Protein AF-A0AAD4GEL4-F1 (afdb_monomer_lite)

Organism: NCBI:txid1328754

Radius of gyration: 19.15 Å; chains: 1; bounding box: 80×27×45 Å

Foldseek 3Di:
DDDDDDDDDDDDDDPPPPQDDCVQQVLQDQDDPVRVVVVCPDPVNVVDPDDPQLNQADSNNHHDDPVVVVVLVVQLLVLQVVCLVVVQHDPAPVPRDPVSVVSSCVRRCVVRVSQSSYPPSVSVVVVCNVPVNVSCVVPADPVSD

Structure (mmCIF, N/CA/C/O backbone):
data_AF-A0AAD4GEL4-F1
#
_entry.id   AF-A0AAD4GEL4-F1
#
loop_
_atom_site.group_PDB
_atom_site.id
_atom_site.type_symbol
_atom_site.label_atom_id
_atom_site.label_alt_id
_atom_site.label_comp_id
_atom_site.label_asym_id
_atom_site.label_entity_id
_atom_site.label_seq_id
_atom_site.pdbx_PDB_ins_code
_atom_site.Cartn_x
_atom_site.Cartn_y
_atom_site.Cartn_z
_atom_site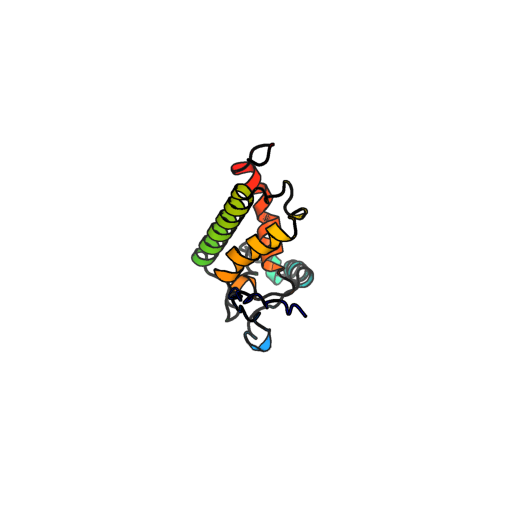.occupancy
_atom_site.B_iso_or_equiv
_atom_site.auth_seq_id
_atom_site.auth_comp_id
_atom_site.auth_asym_id
_atom_site.auth_atom_id
_atom_site.pdbx_PDB_model_num
ATOM 1 N N . MET A 1 1 ? -57.267 -13.713 1.910 1.00 40.09 1 MET A N 1
ATOM 2 C CA . MET A 1 1 ? -56.013 -13.945 1.163 1.00 40.09 1 MET A CA 1
ATOM 3 C C . MET A 1 1 ? -55.230 -12.647 1.192 1.00 40.09 1 MET A C 1
ATOM 5 O O . MET A 1 1 ? -55.609 -11.713 0.503 1.00 40.09 1 MET A O 1
ATOM 9 N N . THR A 1 2 ? -54.233 -12.557 2.067 1.00 35.31 2 THR A N 1
ATOM 10 C CA . THR A 1 2 ? -53.357 -11.386 2.214 1.00 35.31 2 THR A CA 1
ATOM 11 C C . THR A 1 2 ? -52.152 -11.608 1.306 1.00 35.31 2 THR A C 1
ATOM 13 O O . THR A 1 2 ? -51.472 -12.621 1.461 1.00 35.31 2 THR A O 1
ATOM 16 N N . VAL A 1 3 ? -51.925 -10.724 0.334 1.00 46.84 3 VAL A N 1
ATOM 17 C CA . VAL A 1 3 ? -50.739 -10.757 -0.533 1.00 46.84 3 VAL A CA 1
ATOM 18 C C . VAL A 1 3 ? -49.792 -9.656 -0.075 1.00 46.84 3 VAL A C 1
ATOM 20 O O . VAL A 1 3 ? -50.212 -8.542 0.216 1.00 46.84 3 VAL A O 1
ATOM 23 N N . ILE A 1 4 ? -48.539 -10.060 0.067 1.00 44.38 4 ILE A N 1
ATOM 24 C CA . ILE A 1 4 ? -47.422 -9.386 0.718 1.00 44.38 4 ILE A CA 1
ATOM 25 C C . ILE A 1 4 ? -46.789 -8.399 -0.278 1.00 44.38 4 ILE A C 1
ATOM 27 O O . ILE A 1 4 ? -46.646 -8.732 -1.455 1.00 44.38 4 ILE A O 1
ATOM 31 N N . ASP A 1 5 ? -46.405 -7.214 0.198 1.00 45.47 5 ASP A N 1
ATOM 32 C CA . ASP A 1 5 ? -45.628 -6.212 -0.545 1.00 45.47 5 ASP A CA 1
ATOM 33 C C . ASP A 1 5 ? -44.265 -6.753 -1.020 1.00 45.47 5 ASP A C 1
ATOM 35 O O . ASP A 1 5 ? -43.610 -7.491 -0.277 1.00 45.47 5 ASP A O 1
ATOM 39 N N . PRO A 1 6 ? -43.731 -6.293 -2.166 1.00 50.69 6 PRO A N 1
ATOM 40 C CA . PRO A 1 6 ? -42.303 -6.332 -2.415 1.00 50.69 6 PRO A CA 1
ATOM 41 C C . PRO A 1 6 ? -41.667 -4.956 -2.180 1.00 50.69 6 PRO A C 1
ATOM 43 O O . PRO A 1 6 ? -41.903 -3.984 -2.898 1.00 50.69 6 PRO A O 1
ATOM 46 N N . VAL A 1 7 ? -40.800 -4.929 -1.168 1.00 41.31 7 VAL A N 1
ATOM 47 C CA . VAL A 1 7 ? -39.764 -3.923 -0.915 1.00 41.31 7 VAL A CA 1
ATOM 48 C C . VAL A 1 7 ? -39.004 -3.588 -2.206 1.00 41.31 7 VAL A C 1
ATOM 50 O O . VAL A 1 7 ? -38.394 -4.454 -2.835 1.00 41.31 7 VAL A O 1
ATOM 53 N N . LEU A 1 8 ? -39.003 -2.305 -2.575 1.00 41.09 8 LEU A N 1
ATOM 54 C CA . LEU A 1 8 ? -38.100 -1.746 -3.578 1.00 41.09 8 LEU A CA 1
ATOM 55 C C . LEU A 1 8 ? -36.675 -1.750 -3.014 1.00 41.09 8 LEU A C 1
ATOM 57 O O . LEU A 1 8 ? -36.288 -0.912 -2.200 1.00 41.09 8 LEU A O 1
ATOM 61 N N . SER A 1 9 ? -35.913 -2.748 -3.453 1.00 40.38 9 SER A N 1
ATOM 62 C CA . SER A 1 9 ? -34.487 -2.915 -3.205 1.00 40.38 9 SER A CA 1
ATOM 63 C C . SER A 1 9 ? -33.705 -1.734 -3.788 1.00 40.38 9 SER A C 1
ATOM 65 O O . SER A 1 9 ? -33.510 -1.629 -5.000 1.00 40.38 9 SER A O 1
ATOM 67 N N . SER A 1 10 ? -33.244 -0.841 -2.912 1.00 38.69 10 SER A N 1
ATOM 68 C CA . SER A 1 10 ? -32.283 0.211 -3.244 1.00 38.69 10 SER A CA 1
ATOM 69 C C . SER A 1 10 ? -30.973 -0.430 -3.706 1.00 38.69 10 SER A C 1
ATOM 71 O O . SER A 1 10 ? -30.232 -1.020 -2.918 1.00 38.69 10 SER A O 1
ATOM 73 N N . SER A 1 11 ? -30.707 -0.353 -5.009 1.00 42.91 11 SER A N 1
ATOM 74 C CA . SER A 1 11 ? -29.443 -0.789 -5.596 1.00 42.91 11 SER A CA 1
ATOM 75 C C . SER A 1 11 ? -28.392 0.281 -5.315 1.00 42.91 11 SER A C 1
ATOM 77 O O . SER A 1 11 ? -28.417 1.365 -5.894 1.00 42.91 11 SER A O 1
ATOM 79 N N . ARG A 1 12 ? -27.476 -0.011 -4.389 1.00 43.12 12 ARG A N 1
ATOM 80 C CA . ARG A 1 12 ? -26.280 0.801 -4.147 1.00 43.12 12 ARG A CA 1
ATOM 81 C C . ARG A 1 12 ? -25.406 0.749 -5.416 1.00 43.12 12 ARG A C 1
ATOM 83 O O . ARG A 1 12 ? -25.178 -0.358 -5.906 1.00 43.12 12 ARG A O 1
ATOM 90 N N . PRO A 1 13 ? -24.899 1.872 -5.959 1.00 38.66 13 PRO A N 1
ATOM 91 C CA . PRO A 1 13 ? -23.990 1.816 -7.094 1.00 38.66 13 PRO A CA 1
ATOM 92 C C . PRO A 1 13 ? -22.686 1.172 -6.624 1.00 38.66 13 PRO A C 1
ATOM 94 O O . PRO A 1 13 ? -21.958 1.739 -5.810 1.00 38.66 13 PRO A O 1
ATOM 97 N N . THR A 1 14 ? -22.397 -0.034 -7.097 1.00 41.38 14 THR A N 1
ATOM 98 C CA . THR A 1 14 ? -21.047 -0.592 -7.038 1.00 41.38 14 THR A CA 1
ATOM 99 C C . THR A 1 14 ? -20.167 0.225 -7.982 1.00 41.38 14 THR A C 1
ATOM 101 O O . THR A 1 14 ? -20.510 0.307 -9.166 1.00 41.38 14 THR A O 1
ATOM 104 N N . PRO A 1 15 ? -19.049 0.823 -7.530 1.00 43.50 15 PRO A N 1
ATOM 105 C CA . PRO A 1 15 ? -18.069 1.359 -8.457 1.00 43.50 15 PRO A CA 1
ATOM 106 C C . PRO A 1 15 ? -17.502 0.168 -9.228 1.00 43.50 15 PRO A C 1
ATOM 108 O O . PRO A 1 15 ? -16.814 -0.686 -8.671 1.00 43.50 15 PRO A O 1
ATOM 111 N N . ASN A 1 16 ? -17.878 0.062 -10.498 1.00 46.16 16 ASN A N 1
ATOM 112 C CA . ASN A 1 16 ? -17.380 -0.965 -11.395 1.00 46.16 16 ASN A CA 1
ATOM 113 C C . ASN A 1 16 ? -15.947 -0.587 -11.797 1.00 46.16 16 ASN A C 1
ATOM 115 O O . ASN A 1 16 ? -15.714 -0.054 -12.877 1.00 46.16 16 ASN A O 1
ATOM 119 N N . LEU A 1 17 ? -14.992 -0.797 -10.889 1.00 52.47 17 LEU A N 1
ATOM 120 C CA . LEU A 1 17 ? -13.576 -0.892 -11.232 1.00 52.47 17 LEU A CA 1
ATOM 121 C C . LEU A 1 17 ? -13.400 -2.256 -11.898 1.00 52.47 17 LEU A C 1
ATOM 123 O O . LEU A 1 17 ? -13.110 -3.253 -11.238 1.00 52.47 17 LEU A O 1
ATOM 127 N N . SER A 1 18 ? -13.665 -2.325 -13.201 1.00 59.69 18 SER A N 1
ATOM 128 C CA . SER A 1 18 ? -13.297 -3.484 -14.008 1.00 59.69 18 SER A CA 1
ATOM 129 C C . SER A 1 18 ? -11.801 -3.713 -13.816 1.00 59.69 18 SER A C 1
ATOM 131 O O . SER A 1 18 ? -11.000 -2.892 -14.257 1.00 59.69 18 SER A O 1
ATOM 133 N N . ARG A 1 19 ? -11.438 -4.777 -13.088 1.00 65.56 19 ARG A N 1
ATOM 134 C CA . ARG A 1 19 ? -10.042 -5.110 -12.790 1.00 65.56 19 ARG A CA 1
ATOM 135 C C . ARG A 1 19 ? -9.263 -5.146 -14.104 1.00 65.56 19 ARG A C 1
ATOM 137 O O . ARG A 1 19 ? -9.631 -5.906 -15.002 1.00 65.56 19 ARG A O 1
ATOM 144 N N . SER A 1 20 ? -8.219 -4.324 -14.204 1.00 71.12 20 SER A N 1
ATOM 145 C CA . SER A 1 20 ? -7.333 -4.311 -15.364 1.00 71.12 20 SER A CA 1
ATOM 146 C C . SER A 1 20 ? -6.781 -5.711 -15.614 1.00 71.12 20 SER A C 1
ATOM 148 O O . SER A 1 20 ? -6.539 -6.476 -14.679 1.00 71.12 20 SER A O 1
ATOM 150 N N . THR A 1 21 ? -6.612 -6.063 -16.884 1.00 75.94 21 THR A N 1
ATOM 151 C CA . THR A 1 21 ? -6.072 -7.369 -17.276 1.00 75.94 21 THR A CA 1
ATOM 152 C C . THR A 1 21 ? -4.746 -7.192 -18.005 1.00 75.94 21 THR A C 1
ATOM 154 O O . THR A 1 21 ? -4.543 -6.144 -18.624 1.00 75.94 21 THR A O 1
ATOM 157 N N . PRO A 1 22 ? -3.868 -8.213 -18.017 1.00 79.75 22 PRO A N 1
ATOM 158 C CA . PRO A 1 22 ? -2.595 -8.140 -18.733 1.00 79.75 22 PRO A CA 1
ATOM 159 C C . PRO A 1 22 ? -2.713 -7.765 -20.209 1.00 79.75 22 PRO A C 1
ATOM 161 O O . PRO A 1 22 ? -1.832 -7.119 -20.757 1.00 79.75 22 PRO A O 1
ATOM 164 N N . ASN A 1 23 ? -3.833 -8.105 -20.849 1.00 81.81 23 ASN A N 1
ATOM 165 C CA . ASN A 1 23 ? -4.075 -7.752 -22.245 1.00 81.81 23 ASN A CA 1
ATOM 166 C C . ASN A 1 23 ? -4.325 -6.245 -22.462 1.00 81.81 23 ASN A C 1
ATOM 168 O O . ASN A 1 23 ? -4.172 -5.756 -23.575 1.00 81.81 23 ASN A O 1
ATOM 172 N N . MET A 1 24 ? -4.740 -5.512 -21.424 1.00 82.50 24 MET A N 1
ATOM 173 C CA . MET A 1 24 ? -4.968 -4.061 -21.495 1.00 82.50 24 MET A CA 1
ATOM 174 C C . MET A 1 24 ? -3.676 -3.268 -21.267 1.00 82.50 24 MET A C 1
ATOM 176 O O . MET A 1 24 ? -3.542 -2.179 -21.812 1.00 82.50 24 MET A O 1
ATOM 180 N N . HIS A 1 25 ? -2.735 -3.830 -20.500 1.00 81.50 25 HIS A N 1
ATOM 181 C CA . HIS A 1 25 ? -1.445 -3.218 -20.173 1.00 81.50 25 HIS A CA 1
ATOM 182 C C . HIS A 1 25 ? -0.324 -4.256 -20.350 1.00 81.50 25 HIS A C 1
ATOM 184 O O . HIS A 1 25 ? 0.101 -4.870 -19.364 1.00 81.50 25 HIS A O 1
ATOM 190 N N . PRO A 1 26 ? 0.113 -4.509 -21.599 1.00 84.44 26 PRO A N 1
ATOM 191 C CA . PRO A 1 26 ? 1.097 -5.549 -21.898 1.00 84.44 26 PRO A CA 1
ATOM 192 C C . PRO A 1 26 ? 2.511 -5.204 -21.410 1.00 84.44 26 PRO A C 1
ATOM 194 O O . PRO A 1 26 ? 3.295 -6.113 -21.162 1.00 84.44 26 PRO A O 1
ATOM 197 N N . GLU A 1 27 ? 2.813 -3.913 -21.248 1.00 85.69 27 GLU A N 1
ATOM 198 C CA . GLU A 1 27 ? 4.121 -3.417 -20.793 1.00 85.69 27 GLU A CA 1
ATOM 199 C C . GLU A 1 27 ? 4.284 -3.475 -19.266 1.00 85.69 27 GLU A C 1
ATOM 201 O O . GLU A 1 27 ? 5.393 -3.420 -18.746 1.00 85.69 27 GLU A O 1
ATOM 206 N N . VAL A 1 28 ? 3.177 -3.607 -18.530 1.00 85.19 28 VAL A N 1
ATOM 207 C CA . VAL A 1 28 ? 3.187 -3.730 -17.072 1.00 85.19 28 VAL A CA 1
ATOM 208 C C . VAL A 1 28 ? 3.696 -5.105 -16.661 1.00 85.19 28 VAL A C 1
ATOM 210 O O . VAL A 1 28 ? 3.220 -6.146 -17.123 1.00 85.19 28 VAL A O 1
ATOM 213 N N . CYS A 1 29 ? 4.563 -5.128 -15.661 1.00 83.62 29 CYS A N 1
ATOM 214 C CA . CYS A 1 29 ? 4.938 -6.334 -14.965 1.00 83.62 29 CYS A CA 1
ATOM 215 C C . CYS A 1 29 ? 3.844 -6.784 -13.982 1.00 83.62 29 CYS A C 1
ATOM 217 O O . CYS A 1 29 ? 3.748 -6.339 -12.833 1.00 83.62 29 CYS A O 1
ATOM 219 N N . TRP A 1 30 ? 3.047 -7.769 -14.400 1.00 82.44 30 TRP A N 1
ATOM 220 C CA . TRP A 1 30 ? 2.027 -8.433 -13.574 1.00 82.44 30 TRP A CA 1
ATOM 221 C C . TRP A 1 30 ? 2.635 -9.440 -12.591 1.00 82.44 30 TRP A C 1
ATOM 223 O O . TRP A 1 30 ? 2.267 -10.620 -12.571 1.00 82.44 30 TRP A O 1
ATOM 233 N N . TRP A 1 31 ? 3.605 -8.992 -11.792 1.00 80.25 31 TRP A N 1
ATOM 234 C CA . TRP A 1 31 ? 4.342 -9.857 -10.878 1.00 80.25 31 TRP A CA 1
ATOM 235 C C . TRP A 1 31 ? 3.409 -10.604 -9.918 1.00 80.25 31 TRP A C 1
ATOM 237 O O . TRP A 1 31 ? 2.328 -10.145 -9.548 1.00 80.25 31 TRP A O 1
ATOM 247 N N . LYS A 1 32 ? 3.850 -11.787 -9.505 1.00 83.56 32 LYS A N 1
ATOM 248 C CA . LYS A 1 32 ? 3.513 -12.383 -8.213 1.00 83.56 32 LYS A CA 1
ATOM 249 C C . LYS A 1 32 ? 4.604 -12.003 -7.216 1.00 83.56 32 LYS A C 1
ATOM 251 O O . LYS A 1 32 ? 5.748 -11.802 -7.620 1.00 83.56 32 LYS A O 1
ATOM 256 N N . ALA A 1 33 ? 4.284 -12.007 -5.923 1.00 81.44 33 ALA A N 1
ATOM 257 C CA . ALA A 1 33 ? 5.258 -11.704 -4.868 1.00 81.44 33 ALA A CA 1
ATOM 258 C C . ALA A 1 33 ? 6.564 -12.516 -5.012 1.00 81.44 33 ALA A C 1
ATOM 260 O O . ALA A 1 33 ? 7.647 -11.945 -5.021 1.00 81.44 33 ALA A O 1
ATOM 261 N N . GLU A 1 34 ? 6.465 -13.828 -5.250 1.00 85.31 34 GLU A N 1
ATOM 262 C CA . GLU A 1 34 ? 7.633 -14.701 -5.451 1.00 85.31 34 GLU A CA 1
ATOM 263 C C . GLU A 1 34 ? 8.460 -14.330 -6.695 1.00 85.31 34 GLU A C 1
ATOM 265 O O . GLU A 1 34 ? 9.688 -14.394 -6.676 1.00 85.31 34 GLU A O 1
ATOM 270 N N . GLN A 1 35 ? 7.802 -13.928 -7.787 1.00 84.81 35 GLN A N 1
ATOM 271 C CA . GLN A 1 35 ? 8.502 -13.522 -9.008 1.00 84.81 35 GLN A CA 1
ATOM 272 C C . GLN A 1 35 ? 9.311 -12.250 -8.766 1.00 84.81 35 GLN A C 1
ATOM 274 O O . GLN A 1 35 ? 10.470 -12.188 -9.171 1.00 84.81 35 GLN A O 1
ATOM 279 N N . PHE A 1 36 ? 8.725 -11.281 -8.059 1.00 83.75 36 PHE A N 1
ATOM 280 C CA . PHE A 1 36 ? 9.417 -10.059 -7.673 1.00 83.75 36 PHE A CA 1
ATOM 281 C C . PHE A 1 36 ? 10.609 -10.350 -6.752 1.00 83.75 36 PHE A C 1
ATOM 283 O O . PHE A 1 36 ? 11.723 -9.916 -7.030 1.00 83.75 36 PHE A O 1
ATOM 290 N N . GLU A 1 37 ? 10.421 -11.160 -5.708 1.00 83.62 37 GLU A N 1
ATOM 291 C CA . GLU A 1 37 ? 11.503 -11.533 -4.787 1.00 83.62 37 GLU A CA 1
ATOM 292 C C . GLU A 1 37 ? 12.652 -12.282 -5.473 1.00 83.62 37 GLU A C 1
ATOM 294 O O . GLU A 1 37 ? 13.814 -12.120 -5.100 1.00 83.62 37 GLU A O 1
ATOM 299 N N . ASN A 1 38 ? 12.350 -13.117 -6.467 1.00 86.88 38 ASN A N 1
ATOM 300 C CA . ASN A 1 38 ? 13.376 -13.807 -7.243 1.00 86.88 38 ASN A CA 1
ATOM 301 C C . ASN A 1 38 ? 14.092 -12.861 -8.208 1.00 86.88 38 ASN A C 1
ATOM 303 O O . ASN A 1 38 ? 15.310 -12.958 -8.361 1.00 86.88 38 ASN A O 1
ATOM 307 N N . TRP A 1 39 ? 13.371 -11.915 -8.808 1.00 84.06 39 TRP A N 1
ATOM 308 C CA . TRP A 1 39 ? 13.964 -10.883 -9.650 1.00 84.06 39 TRP A CA 1
ATOM 309 C C . TRP A 1 39 ? 14.904 -9.958 -8.858 1.00 84.06 39 TRP A C 1
ATOM 311 O O . TRP A 1 39 ? 16.005 -9.667 -9.330 1.00 84.06 39 TRP A O 1
ATOM 321 N N . LEU A 1 40 ? 14.563 -9.624 -7.605 1.00 82.31 40 LEU A N 1
ATOM 322 C CA . LEU A 1 40 ? 15.434 -8.866 -6.693 1.00 82.31 40 LEU A CA 1
ATOM 323 C C . LEU A 1 40 ? 16.790 -9.545 -6.401 1.00 82.31 40 LEU A C 1
ATOM 325 O O . LEU A 1 40 ? 17.729 -8.903 -5.938 1.00 82.31 40 LEU A O 1
ATOM 329 N N . LYS A 1 41 ? 16.921 -10.851 -6.655 1.00 84.62 41 LYS A N 1
ATOM 330 C CA . LYS A 1 41 ? 18.169 -11.605 -6.443 1.00 84.62 41 LYS A CA 1
ATOM 331 C C . LYS A 1 41 ? 19.053 -11.654 -7.692 1.00 84.62 41 LYS A C 1
ATOM 333 O O . LYS A 1 41 ? 20.115 -12.275 -7.666 1.00 84.62 41 LYS A O 1
ATOM 338 N N . THR A 1 42 ? 18.620 -11.055 -8.801 1.00 84.62 42 THR A N 1
ATOM 339 C CA . THR A 1 42 ? 19.395 -11.059 -10.044 1.00 84.62 42 THR A CA 1
ATOM 340 C C . THR A 1 42 ? 20.605 -10.118 -9.943 1.00 84.62 42 THR A C 1
ATOM 342 O O . THR A 1 42 ? 20.527 -9.078 -9.287 1.00 84.62 42 THR A O 1
ATOM 345 N N . PRO A 1 43 ? 21.744 -10.443 -10.587 1.00 80.25 43 PRO A N 1
ATOM 346 C CA . PRO A 1 43 ? 22.946 -9.605 -10.529 1.00 80.25 43 PRO A CA 1
ATOM 347 C C . PRO A 1 43 ? 22.733 -8.177 -11.045 1.00 80.25 43 PRO A C 1
ATOM 349 O O . PRO A 1 43 ? 23.336 -7.244 -10.526 1.00 80.25 43 PRO A O 1
ATOM 352 N N . GLU A 1 44 ? 21.865 -8.017 -12.047 1.00 81.06 44 GLU A N 1
ATOM 353 C CA . GLU A 1 44 ? 21.506 -6.729 -12.649 1.00 81.06 44 GLU A CA 1
ATOM 354 C C . GLU A 1 44 ? 20.845 -5.798 -11.629 1.00 81.06 44 GLU A C 1
ATOM 356 O O . GLU A 1 44 ? 21.252 -4.651 -11.461 1.00 81.06 44 GLU A O 1
ATOM 361 N N . VAL A 1 45 ? 19.892 -6.336 -10.872 1.00 76.44 45 VAL A N 1
ATOM 362 C CA . VAL A 1 45 ? 19.189 -5.628 -9.804 1.00 76.44 45 VAL A CA 1
ATOM 363 C C . VAL A 1 45 ? 20.129 -5.321 -8.637 1.00 76.44 45 VAL A C 1
ATOM 365 O O . VAL A 1 45 ? 20.206 -4.174 -8.198 1.00 76.44 45 VAL A O 1
ATOM 368 N N . MET A 1 46 ? 20.900 -6.307 -8.170 1.00 76.12 46 MET A N 1
ATOM 369 C CA . MET A 1 46 ? 21.816 -6.134 -7.033 1.00 76.12 46 MET A CA 1
ATOM 370 C C . MET A 1 46 ? 22.905 -5.075 -7.275 1.00 76.12 46 MET A C 1
ATOM 372 O O . MET A 1 46 ? 23.426 -4.507 -6.318 1.00 76.12 46 MET A O 1
ATOM 376 N N . ALA A 1 47 ? 23.259 -4.808 -8.536 1.00 73.94 47 ALA A N 1
ATOM 377 C CA . ALA A 1 47 ? 24.252 -3.801 -8.905 1.00 73.94 47 ALA A CA 1
ATOM 378 C C . ALA A 1 47 ? 23.703 -2.358 -8.912 1.00 73.94 47 ALA A C 1
ATOM 380 O O . ALA A 1 47 ? 24.481 -1.410 -9.034 1.00 73.94 47 ALA A O 1
ATOM 381 N N . THR A 1 48 ? 22.386 -2.170 -8.780 1.00 70.50 48 THR A N 1
ATOM 382 C CA . THR A 1 48 ? 21.734 -0.851 -8.815 1.00 70.50 48 THR A CA 1
ATOM 383 C C . THR A 1 48 ? 21.403 -0.336 -7.409 1.00 70.50 48 THR A C 1
ATOM 385 O O . THR A 1 48 ? 21.013 -1.101 -6.531 1.00 70.50 48 THR A O 1
ATOM 388 N N . VAL A 1 49 ? 21.539 0.980 -7.174 1.00 58.00 49 VAL A N 1
ATOM 389 C CA . VAL A 1 49 ? 20.993 1.636 -5.967 1.00 58.00 49 VAL A CA 1
ATOM 390 C C . VAL A 1 49 ? 19.482 1.718 -6.153 1.00 58.00 49 VAL A C 1
ATOM 392 O O . VAL A 1 49 ? 18.971 2.674 -6.730 1.00 58.00 49 VAL A O 1
ATOM 395 N N . GLN A 1 50 ? 18.773 0.666 -5.759 1.00 61.41 50 GLN A N 1
ATOM 396 C CA . GLN A 1 50 ? 17.340 0.583 -6.005 1.00 61.41 50 GLN A CA 1
ATOM 397 C C . GLN A 1 50 ? 16.561 1.475 -5.049 1.00 61.41 50 GLN A C 1
ATOM 399 O O . GLN A 1 50 ? 16.716 1.404 -3.828 1.00 61.41 50 GLN A O 1
ATOM 404 N N . THR A 1 51 ? 15.682 2.297 -5.616 1.00 59.66 51 THR A N 1
ATOM 405 C CA . THR A 1 51 ? 14.524 2.813 -4.891 1.00 59.66 51 THR A CA 1
ATOM 406 C C . THR A 1 51 ? 13.671 1.624 -4.451 1.00 59.66 51 THR A C 1
ATOM 408 O O . THR A 1 51 ? 13.557 0.619 -5.148 1.00 59.66 51 THR A O 1
ATOM 411 N N . THR A 1 52 ? 13.085 1.697 -3.263 1.00 62.31 52 THR A N 1
ATOM 412 C CA . THR A 1 52 ? 12.412 0.564 -2.605 1.00 62.31 52 THR A CA 1
ATOM 413 C C . THR A 1 52 ? 11.086 0.180 -3.294 1.00 62.31 52 THR A C 1
ATOM 415 O O . THR A 1 52 ? 10.391 -0.734 -2.860 1.00 62.31 52 THR A O 1
ATOM 418 N N . GLU A 1 53 ? 10.725 0.872 -4.381 1.00 77.06 53 GLU A N 1
ATOM 419 C CA . GLU A 1 53 ? 9.403 0.865 -5.007 1.00 77.06 53 GLU A CA 1
ATOM 420 C C . GLU A 1 53 ? 9.422 0.677 -6.528 1.00 77.06 53 GLU A C 1
ATOM 422 O O . GLU A 1 53 ? 8.438 0.983 -7.195 1.00 77.06 53 GLU A O 1
ATOM 427 N N . ILE A 1 54 ? 10.498 0.116 -7.083 1.00 77.50 54 ILE A N 1
ATOM 428 C CA . ILE A 1 54 ? 10.621 -0.244 -8.514 1.00 77.50 54 ILE A CA 1
ATOM 429 C C . ILE A 1 54 ? 9.494 -1.143 -9.052 1.00 77.50 54 ILE A C 1
ATOM 431 O O . ILE A 1 54 ? 9.356 -1.290 -10.256 1.00 77.50 54 ILE A O 1
ATOM 435 N N . TYR A 1 55 ? 8.683 -1.733 -8.172 1.00 85.31 55 TYR A N 1
ATOM 436 C CA . TYR A 1 55 ? 7.504 -2.515 -8.537 1.00 85.31 55 TYR A CA 1
ATOM 437 C C . TYR A 1 55 ? 6.248 -1.703 -8.847 1.00 85.31 55 TYR A C 1
ATOM 439 O O . TYR A 1 55 ? 5.232 -2.262 -9.273 1.00 85.31 55 TYR A O 1
ATOM 447 N N . LEU A 1 56 ? 6.269 -0.404 -8.567 1.00 89.88 56 LEU A N 1
ATOM 448 C CA . LEU A 1 56 ? 5.163 0.485 -8.864 1.00 89.88 56 LEU A CA 1
ATOM 449 C C . LEU A 1 56 ? 5.368 1.068 -10.261 1.00 89.88 56 LEU A C 1
ATOM 451 O O . LEU A 1 56 ? 6.166 1.980 -10.465 1.00 89.88 56 LEU A O 1
ATOM 455 N N . GLU A 1 57 ? 4.620 0.516 -11.208 1.00 90.31 57 GLU A N 1
ATOM 456 C CA . GLU A 1 57 ? 4.684 0.843 -12.630 1.00 90.31 57 GLU A CA 1
ATOM 457 C C . GLU A 1 57 ? 3.342 1.384 -13.104 1.00 90.31 57 GLU A C 1
ATOM 459 O O . GLU A 1 57 ? 2.300 0.809 -12.778 1.00 90.31 57 GLU A O 1
ATOM 464 N N . ASN A 1 58 ? 3.371 2.459 -13.888 1.00 89.00 58 ASN A N 1
ATOM 465 C CA . ASN A 1 58 ? 2.192 3.016 -14.536 1.00 89.00 58 ASN A CA 1
ATOM 466 C C . ASN A 1 58 ? 1.665 2.089 -15.652 1.00 89.00 58 ASN A C 1
ATOM 468 O O . ASN A 1 58 ? 2.180 1.005 -15.897 1.00 89.00 58 ASN A O 1
ATOM 472 N N . GLU A 1 59 ? 0.619 2.521 -16.351 1.00 87.94 59 GLU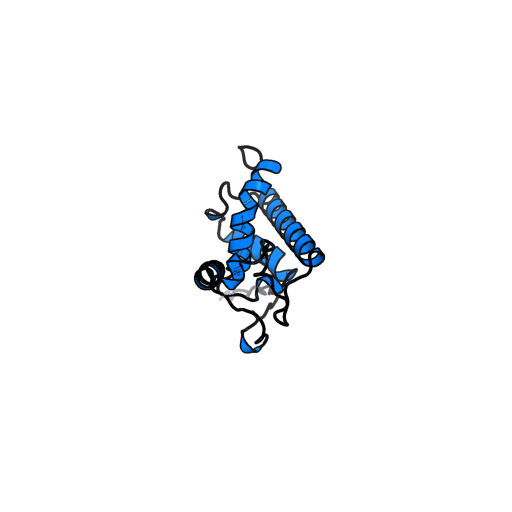 A N 1
ATOM 473 C CA . GLU A 1 59 ? -0.048 1.727 -17.394 1.00 87.94 59 GLU A CA 1
ATOM 474 C C . GLU A 1 59 ? 0.819 1.386 -18.615 1.00 87.94 59 GLU A C 1
ATOM 476 O O . GLU A 1 59 ? 0.472 0.471 -19.363 1.00 87.94 59 GLU A O 1
ATOM 481 N N . ASN A 1 60 ? 1.933 2.099 -18.790 1.00 87.94 60 ASN A N 1
ATOM 482 C CA . ASN A 1 60 ? 2.913 1.894 -19.852 1.00 87.94 60 ASN A CA 1
ATOM 483 C C . ASN A 1 60 ? 4.113 1.055 -19.387 1.00 87.94 60 ASN A C 1
ATOM 485 O O . ASN A 1 60 ? 5.057 0.893 -20.150 1.00 87.94 60 ASN A O 1
ATOM 489 N N . GLY A 1 61 ? 4.102 0.542 -18.150 1.00 86.69 61 GLY A N 1
ATOM 490 C CA . GLY A 1 61 ? 5.224 -0.211 -17.582 1.00 86.69 61 GLY A CA 1
ATOM 491 C C . GLY A 1 61 ? 6.369 0.659 -17.053 1.00 86.69 61 GLY A C 1
ATOM 492 O O . GLY A 1 61 ? 7.362 0.126 -16.566 1.00 86.69 61 GLY A O 1
ATOM 493 N N . ASP A 1 62 ? 6.249 1.990 -17.094 1.00 88.75 62 ASP A N 1
ATOM 494 C CA . ASP A 1 62 ? 7.282 2.874 -16.551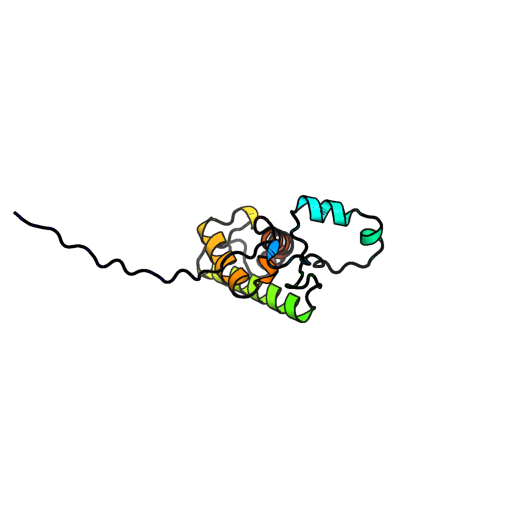 1.00 88.75 62 ASP A CA 1
ATOM 495 C C . ASP A 1 62 ? 7.160 2.980 -15.029 1.00 88.75 62 ASP A C 1
ATOM 497 O O . ASP A 1 62 ? 6.055 3.064 -14.486 1.00 88.75 62 ASP A O 1
ATOM 501 N N . SER A 1 63 ? 8.292 3.079 -14.328 1.00 89.00 63 SER A N 1
ATOM 502 C CA . SER A 1 63 ? 8.291 3.377 -12.893 1.00 89.00 63 SER A CA 1
ATOM 503 C C . SER A 1 63 ? 7.556 4.685 -12.597 1.00 89.00 63 SER A C 1
ATOM 505 O O . SER A 1 63 ? 7.761 5.699 -13.270 1.00 89.00 63 SER A O 1
ATOM 507 N N . ILE A 1 64 ? 6.739 4.688 -11.545 1.00 91.31 64 ILE A N 1
ATOM 508 C CA . ILE A 1 64 ? 6.077 5.914 -11.095 1.00 91.31 64 ILE A CA 1
ATOM 509 C C . ILE A 1 64 ? 7.094 6.955 -10.610 1.00 91.31 64 ILE A C 1
ATOM 511 O O . ILE A 1 64 ? 8.167 6.640 -10.088 1.00 91.31 64 ILE A O 1
ATOM 515 N N . SER A 1 65 ? 6.735 8.227 -10.727 1.00 90.44 65 SER A N 1
ATOM 516 C CA . SER A 1 65 ? 7.534 9.331 -10.205 1.00 90.44 65 SER A CA 1
ATOM 517 C C . SER A 1 65 ? 7.536 9.369 -8.671 1.00 90.44 65 SER A C 1
ATOM 519 O O . SER A 1 65 ? 6.618 8.902 -7.994 1.00 90.44 65 SER A O 1
ATOM 521 N N . MET A 1 66 ? 8.534 10.045 -8.090 1.00 87.69 66 MET A N 1
ATOM 522 C CA . MET A 1 66 ? 8.577 10.304 -6.641 1.00 87.69 66 MET A CA 1
ATOM 523 C C . MET A 1 66 ? 7.340 11.056 -6.127 1.00 87.69 66 MET A C 1
ATOM 525 O O . MET A 1 66 ? 6.938 10.887 -4.972 1.00 87.69 66 MET A O 1
ATOM 529 N N . LYS A 1 67 ? 6.733 11.892 -6.978 1.00 92.25 67 LYS A N 1
ATOM 530 C CA . LYS A 1 67 ? 5.506 12.618 -6.651 1.00 92.25 67 LYS A CA 1
ATOM 531 C C . LYS A 1 67 ? 4.328 11.651 -6.513 1.00 92.25 67 LYS A C 1
ATOM 533 O O . LYS A 1 67 ? 3.667 11.666 -5.480 1.00 92.25 67 LYS A O 1
ATOM 538 N N . GLU A 1 68 ? 4.126 10.776 -7.494 1.00 92.44 68 GLU A N 1
ATOM 539 C CA . GLU A 1 68 ? 3.078 9.744 -7.457 1.00 92.44 68 GLU A CA 1
ATOM 540 C C . GLU A 1 68 ? 3.271 8.796 -6.270 1.00 92.44 68 GLU A C 1
ATOM 542 O O . GLU A 1 68 ? 2.324 8.512 -5.539 1.00 92.44 68 GLU A O 1
ATOM 547 N N . LEU A 1 69 ? 4.512 8.384 -5.992 1.00 91.69 69 LEU A N 1
ATOM 548 C CA . LEU A 1 69 ? 4.817 7.560 -4.823 1.00 91.69 69 LEU A CA 1
ATOM 549 C C . LEU A 1 69 ? 4.434 8.261 -3.510 1.00 91.69 69 LEU A C 1
ATOM 551 O O . LEU A 1 69 ? 3.888 7.638 -2.596 1.00 91.69 69 LEU A O 1
ATOM 555 N N . THR A 1 70 ? 4.704 9.563 -3.409 1.00 92.88 70 THR A N 1
ATOM 556 C CA . THR A 1 70 ? 4.313 10.363 -2.243 1.00 92.88 70 THR A CA 1
ATOM 557 C C . THR A 1 70 ? 2.791 10.398 -2.094 1.00 92.88 70 THR A C 1
ATOM 559 O O . THR A 1 70 ? 2.282 10.161 -1.000 1.00 92.88 70 THR A O 1
ATOM 562 N N . GLU A 1 71 ? 2.053 10.605 -3.185 1.00 95.50 71 GLU A N 1
ATOM 563 C CA . GLU A 1 71 ? 0.583 10.625 -3.187 1.00 95.50 71 GLU A CA 1
ATOM 564 C C . GLU A 1 71 ? -0.029 9.266 -2.800 1.00 95.50 71 GLU A C 1
ATOM 566 O O . GLU A 1 71 ? -1.002 9.213 -2.032 1.00 95.50 71 GLU A O 1
ATOM 571 N N . ILE A 1 72 ? 0.571 8.163 -3.262 1.00 95.12 72 ILE A N 1
ATOM 572 C CA . ILE A 1 72 ? 0.207 6.798 -2.861 1.00 95.12 72 ILE A CA 1
ATOM 573 C C . ILE A 1 72 ? 0.396 6.625 -1.355 1.00 95.12 72 ILE A C 1
ATOM 575 O O . ILE A 1 72 ? -0.546 6.239 -0.660 1.00 95.12 72 ILE A O 1
ATOM 579 N N . ARG A 1 73 ? 1.578 6.960 -0.821 1.00 93.69 73 ARG A N 1
ATOM 580 C CA . ARG A 1 73 ? 1.875 6.839 0.618 1.00 93.69 73 ARG A CA 1
ATOM 581 C C . ARG A 1 73 ? 0.926 7.686 1.466 1.00 93.69 73 ARG A C 1
ATOM 583 O O . ARG A 1 73 ? 0.378 7.186 2.445 1.00 93.69 73 ARG A O 1
ATOM 590 N N . THR A 1 74 ? 0.652 8.928 1.065 1.00 95.69 74 THR A N 1
ATOM 591 C CA . THR A 1 74 ? -0.334 9.791 1.739 1.00 95.69 74 THR A CA 1
ATOM 592 C C . THR A 1 74 ? -1.725 9.157 1.757 1.00 95.69 74 THR A C 1
ATOM 594 O O . THR A 1 74 ? -2.426 9.216 2.770 1.00 95.69 74 THR A O 1
ATOM 597 N N . THR A 1 75 ? -2.128 8.523 0.656 1.00 97.44 75 THR A N 1
ATOM 598 C CA . THR A 1 75 ? -3.428 7.847 0.562 1.00 97.44 75 THR A CA 1
ATOM 599 C C . THR A 1 75 ? -3.483 6.609 1.450 1.00 97.44 75 THR A C 1
ATOM 601 O O . THR A 1 75 ? -4.472 6.422 2.154 1.00 97.44 75 THR A O 1
ATOM 604 N N . VAL A 1 76 ? -2.414 5.810 1.486 1.00 96.50 76 VAL A N 1
ATOM 605 C CA . VAL A 1 76 ? -2.283 4.657 2.389 1.00 96.50 76 VAL A CA 1
ATOM 606 C C . VAL A 1 76 ? -2.372 5.089 3.854 1.00 96.50 76 VAL A C 1
ATOM 608 O O . VAL A 1 76 ? -3.163 4.520 4.602 1.00 96.50 76 VAL A O 1
ATOM 611 N N . HIS A 1 77 ? -1.644 6.136 4.253 1.00 95.62 77 HIS A N 1
ATOM 612 C CA . HIS A 1 77 ? -1.701 6.667 5.620 1.00 95.62 77 HIS A CA 1
ATOM 613 C C . HIS A 1 77 ? -3.105 7.163 5.984 1.00 95.62 77 HIS A C 1
ATOM 615 O O . HIS A 1 77 ? -3.594 6.905 7.081 1.00 95.62 77 HIS A O 1
ATOM 621 N N . SER A 1 78 ? -3.781 7.829 5.046 1.00 96.06 78 SER A N 1
ATOM 622 C CA . SER A 1 78 ? -5.160 8.285 5.244 1.00 96.06 78 SER A CA 1
ATOM 623 C C . SER A 1 78 ? -6.136 7.111 5.375 1.00 96.06 78 SER A C 1
ATOM 625 O O . SER A 1 78 ? -7.042 7.153 6.201 1.00 96.06 78 SER A O 1
ATOM 627 N N . ALA A 1 79 ? -5.941 6.041 4.600 1.00 97.44 79 ALA A N 1
ATOM 628 C CA . ALA A 1 79 ? -6.748 4.829 4.702 1.00 97.44 79 ALA A CA 1
ATOM 629 C C . ALA A 1 79 ? -6.536 4.114 6.046 1.00 97.44 79 ALA A C 1
ATOM 631 O O . ALA A 1 79 ? -7.493 3.605 6.623 1.00 97.44 79 ALA A O 1
ATOM 632 N N . TRP A 1 80 ? -5.312 4.103 6.582 1.00 97.00 80 TRP A N 1
ATOM 633 C CA . TRP A 1 80 ? -5.055 3.589 7.929 1.00 97.00 80 TRP A CA 1
ATOM 634 C C . TRP A 1 80 ? -5.707 4.437 9.016 1.00 97.00 80 TRP A C 1
ATOM 636 O O . TRP A 1 80 ? -6.346 3.875 9.900 1.00 97.00 80 TRP A O 1
ATOM 646 N N . ALA A 1 81 ? -5.628 5.764 8.921 1.00 95.69 81 ALA A N 1
ATOM 647 C CA . ALA A 1 81 ? -6.341 6.651 9.838 1.00 95.69 81 ALA A CA 1
ATOM 648 C C . ALA A 1 81 ? -7.859 6.393 9.809 1.00 95.69 81 ALA A C 1
ATOM 650 O O . ALA A 1 81 ? -8.502 6.339 10.854 1.00 95.69 81 ALA A O 1
ATOM 651 N N . GLU A 1 82 ? -8.431 6.139 8.630 1.00 97.25 82 GLU A N 1
ATOM 652 C CA . GLU A 1 82 ? -9.849 5.790 8.510 1.00 97.25 82 GLU A CA 1
ATOM 653 C C . GLU A 1 82 ? -10.183 4.441 9.168 1.00 97.25 82 GLU A C 1
ATOM 655 O O . GLU A 1 82 ? -11.212 4.309 9.832 1.00 97.25 82 GLU A O 1
ATOM 660 N N . LEU A 1 83 ? -9.296 3.443 9.061 1.00 96.31 83 LEU A N 1
ATOM 661 C CA . LEU A 1 83 ? -9.456 2.184 9.795 1.00 96.31 83 LEU A CA 1
ATOM 662 C C . LEU A 1 83 ? -9.457 2.403 11.311 1.00 96.31 83 LEU A C 1
ATOM 664 O O . LEU A 1 83 ? -10.233 1.752 12.007 1.00 96.31 83 LEU A O 1
ATOM 668 N N . VAL A 1 84 ? -8.616 3.300 11.825 1.00 94.69 84 VAL A N 1
ATOM 669 C CA . VAL A 1 84 ? -8.556 3.633 13.258 1.00 94.69 84 VAL A CA 1
ATOM 670 C C . VAL A 1 84 ? -9.848 4.313 13.696 1.00 94.69 84 VAL A C 1
ATOM 672 O O . VAL A 1 84 ? -10.495 3.847 14.632 1.00 94.69 84 VAL A O 1
ATOM 675 N N . ASN A 1 85 ? -10.298 5.325 12.947 1.00 94.69 85 ASN A N 1
ATOM 676 C CA . ASN A 1 85 ? -11.554 6.036 13.210 1.00 94.69 85 ASN A CA 1
ATOM 677 C C . ASN A 1 85 ? -12.755 5.082 13.300 1.00 94.69 85 ASN A C 1
ATOM 679 O O . ASN A 1 85 ? -13.653 5.272 14.121 1.00 94.69 85 ASN A O 1
ATOM 683 N N . GLN A 1 86 ? -12.763 4.033 12.474 1.00 95.50 86 GLN A N 1
ATOM 684 C CA . GLN A 1 86 ? -13.819 3.019 12.456 1.00 95.50 86 GLN A CA 1
ATOM 685 C C . GLN A 1 86 ? -13.572 1.832 13.400 1.00 95.50 86 GLN A C 1
ATOM 687 O O . GLN A 1 86 ? -14.384 0.906 13.431 1.00 95.50 86 GLN A O 1
ATOM 692 N N . ARG A 1 87 ? -12.483 1.837 14.182 1.00 93.12 87 ARG A N 1
ATOM 693 C CA . ARG A 1 87 ? -12.071 0.737 15.078 1.00 93.12 87 ARG A CA 1
ATOM 694 C C . ARG A 1 87 ? -11.876 -0.599 14.349 1.00 93.12 87 ARG A C 1
ATOM 696 O O . ARG A 1 87 ? -12.219 -1.667 14.852 1.00 93.12 87 ARG A O 1
ATOM 703 N N . LEU A 1 88 ? -11.339 -0.524 13.135 1.00 94.62 88 LEU A N 1
ATOM 704 C CA . LEU A 1 88 ? -11.025 -1.652 12.255 1.00 94.62 88 LEU A CA 1
ATOM 705 C C . LEU A 1 88 ? -9.514 -1.889 12.108 1.00 94.62 88 LEU A C 1
ATOM 707 O O . LEU A 1 88 ? -9.118 -2.910 11.540 1.00 94.62 88 LEU A O 1
ATOM 711 N N . ALA A 1 89 ? -8.676 -0.960 12.577 1.00 93.00 89 ALA A N 1
ATOM 712 C CA . ALA A 1 89 ? -7.224 -1.072 12.496 1.00 93.00 89 ALA A CA 1
ATOM 713 C C . ALA A 1 89 ? -6.699 -2.196 13.415 1.00 93.00 89 ALA A C 1
ATOM 715 O O . ALA A 1 89 ? -7.036 -2.234 14.599 1.00 93.00 89 ALA A O 1
ATOM 716 N N . PRO A 1 90 ? -5.883 -3.132 12.903 1.00 91.94 90 PRO A N 1
ATOM 717 C CA . PRO A 1 90 ? -5.347 -4.226 13.694 1.00 91.94 90 PRO A CA 1
ATOM 718 C C . PRO A 1 90 ? -4.036 -3.821 14.370 1.00 91.94 90 PRO A C 1
ATOM 720 O O . PRO A 1 90 ? -3.301 -2.959 13.891 1.00 91.94 90 PRO A O 1
ATOM 723 N N . GLN A 1 91 ? -3.660 -4.541 15.422 1.00 89.31 91 GLN A N 1
ATOM 724 C CA . GLN A 1 91 ? -2.340 -4.370 16.034 1.00 89.31 91 GLN A CA 1
ATOM 725 C C . GLN A 1 91 ? -1.209 -4.808 15.093 1.00 89.31 91 GLN A C 1
ATOM 727 O O . GLN A 1 91 ? -0.173 -4.156 14.989 1.00 89.31 91 GLN A O 1
ATOM 732 N N . VAL A 1 92 ? -1.440 -5.887 14.342 1.00 89.00 92 VAL A N 1
ATOM 733 C CA . VAL A 1 92 ? -0.531 -6.389 13.308 1.00 89.00 92 VAL A CA 1
ATOM 734 C C . VAL A 1 92 ? -1.271 -6.398 11.981 1.00 89.00 92 VAL A C 1
ATOM 736 O O . VAL A 1 92 ? -2.356 -6.968 11.891 1.00 89.00 92 VAL A O 1
ATOM 739 N N . TRP A 1 93 ? -0.678 -5.827 10.931 1.00 91.06 93 TRP A N 1
ATOM 740 C CA . TRP A 1 93 ? -1.334 -5.698 9.623 1.00 91.06 93 TRP A CA 1
ATOM 741 C C . TRP A 1 93 ? -1.898 -7.021 9.081 1.00 91.06 93 TRP A C 1
ATOM 743 O O . TRP A 1 93 ? -3.013 -7.070 8.565 1.00 91.06 93 TRP A O 1
ATOM 753 N N . GLY A 1 94 ? -1.170 -8.127 9.277 1.00 89.06 94 GLY A N 1
ATOM 754 C CA . GLY A 1 94 ? -1.603 -9.469 8.870 1.00 89.06 94 GLY A CA 1
ATOM 755 C C . GLY A 1 94 ? -2.897 -9.965 9.534 1.00 89.06 94 GLY A C 1
ATOM 756 O O . GLY A 1 94 ? -3.491 -10.928 9.055 1.00 89.06 94 GLY A O 1
ATOM 757 N N . GLN A 1 95 ? -3.358 -9.309 10.602 1.00 91.19 95 GLN A N 1
ATOM 758 C CA . GLN A 1 95 ? -4.592 -9.627 11.324 1.00 91.19 95 GLN A CA 1
ATOM 759 C C . GLN A 1 95 ? -5.776 -8.734 10.920 1.00 91.19 95 GLN A C 1
ATOM 761 O O . GLN A 1 95 ? -6.841 -8.825 11.529 1.00 91.19 95 GLN A O 1
ATOM 766 N N . LEU A 1 96 ? -5.629 -7.883 9.896 1.00 94.06 96 LEU A N 1
ATOM 767 C CA . LEU A 1 96 ? -6.714 -7.027 9.415 1.00 94.06 96 LEU A CA 1
ATOM 768 C C . LEU A 1 96 ? -7.953 -7.865 9.051 1.00 94.06 96 LEU A C 1
ATOM 770 O O . LEU A 1 96 ? -7.900 -8.778 8.213 1.00 94.06 96 LEU A O 1
ATOM 774 N N . ALA A 1 97 ? -9.090 -7.540 9.666 1.00 94.06 97 ALA A N 1
ATOM 775 C CA . ALA A 1 97 ? -10.364 -8.201 9.398 1.00 94.06 97 ALA A CA 1
ATOM 776 C C . ALA A 1 97 ? -10.815 -7.994 7.940 1.00 94.06 97 ALA A C 1
ATOM 778 O O . ALA A 1 97 ? -10.362 -7.078 7.253 1.00 94.06 97 ALA A O 1
ATOM 779 N N . ALA A 1 98 ? -11.722 -8.844 7.450 1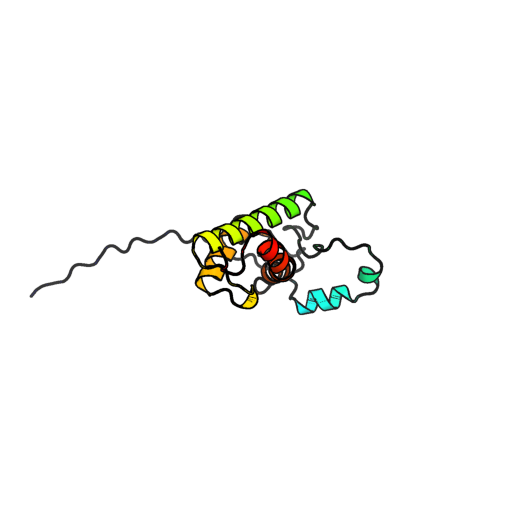.00 95.06 98 ALA A N 1
ATOM 780 C CA . ALA A 1 98 ? -12.199 -8.772 6.066 1.00 95.06 98 ALA A CA 1
ATOM 781 C C . ALA A 1 98 ? -12.856 -7.418 5.732 1.00 95.06 98 ALA A C 1
ATOM 783 O O . ALA A 1 98 ? -12.590 -6.863 4.669 1.00 95.06 98 ALA A O 1
ATOM 784 N N . SER A 1 99 ? -13.647 -6.860 6.653 1.00 95.38 99 SER A N 1
ATOM 785 C CA . SER A 1 99 ? -14.268 -5.536 6.505 1.00 95.38 99 SER A CA 1
ATOM 786 C C . SER A 1 99 ? -13.229 -4.416 6.402 1.00 95.38 99 SER A C 1
ATOM 788 O O . SER A 1 99 ? -13.313 -3.582 5.506 1.00 95.38 99 SER A O 1
ATOM 790 N N . GLY A 1 100 ? -12.210 -4.434 7.264 1.00 95.88 100 GLY A N 1
ATOM 791 C CA . GLY A 1 100 ? -11.102 -3.480 7.213 1.00 95.88 100 GLY A CA 1
ATOM 792 C C . GLY A 1 100 ? -10.284 -3.606 5.926 1.00 95.88 100 GLY A C 1
ATOM 793 O O . GLY A 1 100 ? -9.967 -2.601 5.298 1.00 95.88 100 GLY A O 1
ATOM 794 N N . ARG A 1 101 ? -10.023 -4.837 5.462 1.00 95.06 101 ARG A N 1
ATOM 795 C CA . ARG A 1 101 ? -9.393 -5.082 4.153 1.00 95.06 101 ARG A CA 1
ATOM 796 C C . ARG A 1 101 ? -10.206 -4.458 3.024 1.00 95.06 101 ARG A C 1
ATOM 798 O O . ARG A 1 101 ? -9.650 -3.710 2.229 1.00 95.06 101 ARG A O 1
ATOM 805 N N . GLN A 1 102 ? -11.508 -4.730 2.964 1.00 94.88 102 GLN A N 1
ATOM 806 C CA . GLN A 1 102 ? -12.385 -4.171 1.931 1.00 94.88 102 GLN A CA 1
ATOM 807 C C . GLN A 1 102 ? -12.386 -2.641 1.942 1.00 94.88 102 GLN A C 1
ATOM 809 O O . GLN A 1 102 ? -12.236 -2.030 0.886 1.00 94.88 102 GLN A O 1
ATOM 814 N N . LEU A 1 103 ? -12.500 -2.025 3.123 1.00 96.25 103 LEU A N 1
ATOM 815 C CA . LEU A 1 103 ? -12.455 -0.571 3.262 1.00 96.25 103 LEU A CA 1
ATOM 816 C C . LEU A 1 103 ? -11.117 -0.013 2.766 1.00 96.25 103 LEU A C 1
ATOM 818 O O . LEU A 1 103 ? -11.100 0.885 1.927 1.00 96.25 103 LEU A O 1
ATOM 822 N N . PHE A 1 104 ? -10.007 -0.590 3.219 1.00 96.31 104 PHE A N 1
ATOM 823 C CA . PHE A 1 104 ? -8.671 -0.160 2.830 1.00 96.31 104 PHE A CA 1
ATOM 824 C C . PHE A 1 104 ? -8.455 -0.233 1.313 1.00 96.31 104 PHE A C 1
ATOM 826 O O . PHE A 1 104 ? -8.097 0.771 0.696 1.00 96.31 104 PHE A O 1
ATOM 833 N N . HIS A 1 105 ? -8.743 -1.388 0.700 1.00 94.44 105 HIS A N 1
ATOM 834 C CA . HIS A 1 105 ? -8.634 -1.561 -0.750 1.00 94.44 105 HIS A CA 1
ATOM 835 C C . HIS A 1 105 ? -9.538 -0.574 -1.496 1.00 94.44 105 HIS A C 1
ATOM 837 O O . HIS A 1 105 ? -9.090 0.053 -2.451 1.00 94.44 105 HIS A O 1
ATOM 843 N N . SER A 1 106 ? -10.767 -0.340 -1.020 1.00 94.75 106 SER A N 1
ATOM 844 C CA . SER A 1 106 ? -11.686 0.599 -1.674 1.00 94.75 106 SER A CA 1
ATOM 845 C C . SER A 1 106 ? -11.168 2.042 -1.697 1.00 94.75 106 SER A C 1
ATOM 847 O O . SER A 1 106 ? -11.379 2.742 -2.683 1.00 94.75 106 SER A O 1
ATOM 849 N N . ILE A 1 107 ? -10.457 2.488 -0.656 1.00 95.56 107 ILE A N 1
ATOM 850 C CA . ILE A 1 107 ? -9.872 3.836 -0.587 1.00 95.56 107 ILE A CA 1
ATOM 851 C C . ILE A 1 107 ? -8.625 3.934 -1.468 1.00 95.56 107 ILE A C 1
ATOM 853 O O . ILE A 1 107 ? -8.457 4.904 -2.206 1.00 95.56 107 ILE A O 1
ATOM 857 N N . VAL A 1 108 ? -7.734 2.949 -1.364 1.00 95.94 108 VAL A N 1
ATOM 858 C CA . VAL A 1 108 ? -6.406 3.010 -1.980 1.00 95.94 108 VAL A CA 1
ATOM 859 C C . VAL A 1 108 ? -6.476 2.742 -3.483 1.00 95.94 108 VAL A C 1
ATOM 861 O O . VAL A 1 108 ? -5.946 3.526 -4.266 1.00 95.94 108 VAL A O 1
ATOM 864 N N . GLU A 1 109 ? -7.174 1.687 -3.899 1.00 93.56 109 GLU A N 1
ATOM 865 C CA . GLU A 1 109 ? -7.225 1.261 -5.304 1.00 93.56 109 GLU A CA 1
ATOM 866 C C . GLU A 1 109 ? -8.117 2.166 -6.158 1.00 93.56 109 GLU A C 1
ATOM 868 O O . GLU A 1 109 ? -7.846 2.350 -7.340 1.00 93.56 109 GLU A O 1
ATOM 873 N N . SER A 1 110 ? -9.137 2.799 -5.565 1.00 93.06 110 SER A N 1
ATOM 874 C CA . SER A 1 110 ? -9.968 3.771 -6.292 1.00 93.06 110 SER A CA 1
ATOM 875 C C . SER A 1 110 ? -9.227 5.063 -6.636 1.00 93.06 110 SER A C 1
ATOM 877 O O . SER A 1 110 ? -9.557 5.702 -7.633 1.00 93.06 110 SER A O 1
ATOM 879 N N . LYS A 1 111 ? -8.230 5.453 -5.830 1.00 94.94 111 LYS A N 1
ATOM 880 C CA . LYS A 1 111 ? -7.376 6.621 -6.090 1.00 94.94 111 LYS A CA 1
ATOM 881 C C . LYS A 1 111 ? -6.151 6.292 -6.933 1.00 94.94 111 LYS A C 1
ATOM 883 O O . LYS A 1 111 ? -5.704 7.154 -7.680 1.00 94.94 111 LYS A O 1
ATOM 888 N N . HIS A 1 112 ? -5.619 5.077 -6.805 1.00 94.06 112 HIS A N 1
ATOM 889 C CA . HIS A 1 112 ? -4.347 4.678 -7.407 1.00 94.06 112 HIS A CA 1
ATOM 890 C C . HIS A 1 112 ? -4.486 3.357 -8.175 1.00 94.06 112 HIS A C 1
ATOM 892 O O . HIS A 1 112 ? -4.061 2.313 -7.670 1.00 94.06 112 HIS A O 1
ATOM 898 N N . PRO A 1 113 ? -5.031 3.379 -9.409 1.00 90.50 113 PRO A N 1
ATOM 899 C CA . PRO A 1 113 ? -5.206 2.176 -10.233 1.00 90.50 113 PRO A CA 1
ATOM 900 C C . PRO A 1 113 ? -3.909 1.394 -10.491 1.00 90.50 113 PRO A C 1
ATOM 902 O O . PRO A 1 113 ? -3.950 0.179 -10.650 1.00 90.50 113 PRO A O 1
ATOM 905 N N . VAL A 1 114 ? -2.753 2.067 -10.439 1.00 90.88 114 VAL A N 1
ATOM 906 C CA . VAL A 1 114 ? -1.399 1.478 -10.493 1.00 90.88 114 VAL A CA 1
ATOM 907 C C . VAL A 1 114 ? -1.200 0.315 -9.508 1.00 90.88 114 VAL A C 1
ATOM 909 O O . VAL A 1 114 ? -0.452 -0.627 -9.764 1.00 90.88 114 VAL A O 1
ATOM 912 N N . LEU A 1 115 ? -1.900 0.343 -8.372 1.00 90.56 115 LEU A N 1
ATOM 913 C CA . LEU A 1 115 ? -1.831 -0.700 -7.350 1.00 90.56 115 LEU A CA 1
ATOM 914 C C . LEU A 1 115 ? -2.666 -1.939 -7.692 1.00 90.56 115 LEU A C 1
ATOM 916 O O . LEU A 1 115 ? -2.520 -2.960 -7.030 1.00 90.56 115 LEU A O 1
ATOM 920 N N . MET A 1 116 ? -3.513 -1.858 -8.720 1.00 90.06 116 MET A N 1
ATOM 921 C CA . MET A 1 116 ? -4.301 -2.972 -9.255 1.00 90.06 116 MET A CA 1
ATOM 922 C C . MET A 1 116 ? -3.618 -3.664 -10.442 1.00 90.06 116 MET A C 1
ATOM 924 O O . MET A 1 116 ? -4.138 -4.652 -10.960 1.00 90.06 116 MET A O 1
ATOM 928 N N . TYR A 1 117 ? -2.476 -3.143 -10.898 1.00 88.06 117 TYR A N 1
ATOM 929 C CA . TYR A 1 117 ? -1.669 -3.687 -11.992 1.00 88.06 117 TYR A CA 1
ATOM 930 C C . TYR A 1 117 ? -0.821 -4.853 -11.499 1.00 88.06 117 TYR A C 1
ATOM 932 O O . TYR A 1 117 ? 0.410 -4.794 -11.460 1.00 88.06 117 TYR A O 1
ATOM 940 N N . ASP A 1 118 ? -1.503 -5.868 -10.979 1.00 84.12 118 ASP A N 1
ATOM 941 C CA . ASP A 1 118 ? -0.892 -6.914 -10.191 1.00 84.12 118 ASP A CA 1
ATOM 942 C C . ASP A 1 118 ? -1.730 -8.202 -10.147 1.00 84.12 118 ASP A C 1
ATOM 944 O O . ASP A 1 118 ? -2.880 -8.246 -10.589 1.00 84.12 118 ASP A O 1
ATOM 948 N N . ASN A 1 119 ? -1.130 -9.279 -9.636 1.00 81.94 119 ASN A N 1
ATOM 949 C CA . ASN A 1 119 ? -1.859 -10.493 -9.286 1.00 81.94 119 ASN A CA 1
ATOM 950 C C . ASN A 1 119 ? -2.116 -10.543 -7.773 1.00 81.94 119 ASN A C 1
ATOM 952 O O . ASN A 1 119 ? -1.190 -10.450 -6.968 1.00 81.94 119 ASN A O 1
ATOM 956 N N . ASP A 1 120 ? -3.375 -10.755 -7.385 1.00 83.62 120 ASP A N 1
ATOM 957 C CA . ASP A 1 120 ? -3.808 -10.954 -5.995 1.00 83.62 120 ASP A CA 1
ATOM 958 C C . ASP A 1 120 ? -3.493 -9.800 -5.022 1.00 83.62 120 ASP A C 1
ATOM 960 O O . ASP A 1 120 ? -3.295 -10.041 -3.820 1.00 83.62 120 ASP A O 1
ATOM 964 N N . HIS A 1 121 ? -3.498 -8.550 -5.499 1.00 85.81 121 HIS A N 1
ATOM 965 C CA . HIS A 1 121 ? -3.254 -7.346 -4.694 1.00 85.81 121 HIS A CA 1
ATOM 966 C C . HIS A 1 121 ? -1.885 -7.359 -3.996 1.00 85.81 121 HIS A C 1
ATOM 968 O O . HIS A 1 121 ? -1.728 -6.861 -2.872 1.00 85.81 121 HIS A O 1
ATOM 974 N N . TRP A 1 122 ? -0.898 -8.029 -4.594 1.00 86.50 122 TRP A N 1
ATOM 975 C CA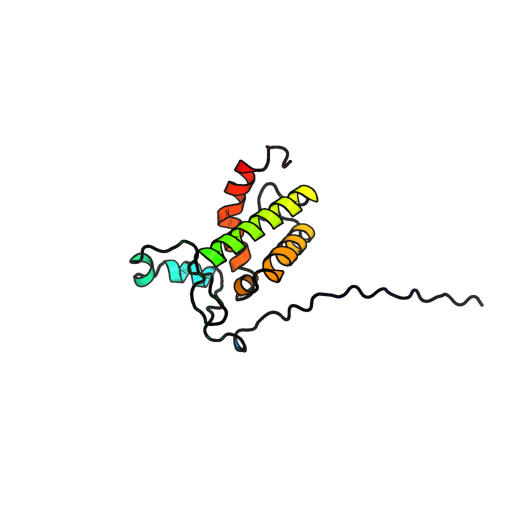 . TRP A 1 122 ? 0.413 -8.194 -3.987 1.00 86.50 122 TRP A CA 1
ATOM 976 C C . TRP A 1 122 ? 1.135 -6.855 -3.797 1.00 86.50 122 TRP A C 1
ATOM 978 O O . TRP A 1 122 ? 1.798 -6.706 -2.773 1.00 86.50 122 TRP A O 1
ATOM 988 N N . LYS A 1 123 ? 0.975 -5.870 -4.697 1.00 90.00 123 LYS A N 1
ATOM 989 C CA . LYS A 1 123 ? 1.627 -4.551 -4.588 1.00 90.00 123 LYS A CA 1
ATOM 990 C C . LYS A 1 123 ? 1.142 -3.832 -3.337 1.00 90.00 123 LYS A C 1
ATOM 992 O O . LYS A 1 123 ? 1.939 -3.356 -2.531 1.00 90.00 123 LYS A O 1
ATOM 997 N N . VAL A 1 124 ? -0.174 -3.843 -3.124 1.00 91.00 124 VAL A N 1
ATOM 998 C CA . VAL A 1 124 ? -0.805 -3.291 -1.920 1.00 91.00 124 VAL A CA 1
ATOM 999 C C . VAL A 1 124 ? -0.331 -4.024 -0.664 1.00 91.00 124 VAL A C 1
ATOM 1001 O O . VAL A 1 124 ? 0.037 -3.385 0.325 1.00 91.00 124 VAL A O 1
ATOM 1004 N N . LYS A 1 125 ? -0.305 -5.363 -0.686 1.00 89.38 125 LYS A N 1
ATOM 1005 C CA . LYS A 1 125 ? 0.174 -6.175 0.447 1.00 89.38 125 LYS A CA 1
ATOM 1006 C C . LYS A 1 125 ? 1.633 -5.876 0.781 1.00 89.38 125 LYS A C 1
ATOM 1008 O O . LYS A 1 125 ? 1.943 -5.666 1.947 1.00 89.38 125 LYS A O 1
ATOM 1013 N N . HIS A 1 126 ? 2.500 -5.822 -0.225 1.00 88.25 126 HIS A N 1
ATOM 1014 C CA . HIS A 1 126 ? 3.921 -5.559 -0.049 1.00 88.25 126 HIS A CA 1
ATOM 1015 C C . HIS A 1 126 ? 4.147 -4.159 0.532 1.00 88.25 126 HIS A C 1
ATOM 1017 O O . HIS A 1 126 ? 4.7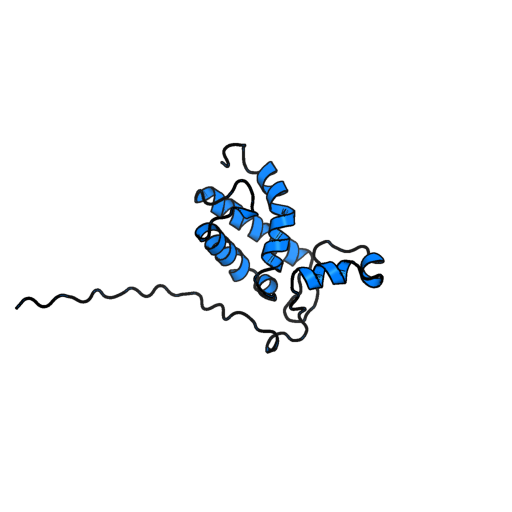72 -4.027 1.583 1.00 88.25 126 HIS A O 1
ATOM 1023 N N . LEU A 1 127 ? 3.540 -3.127 -0.069 1.00 90.12 127 LEU A N 1
ATOM 1024 C CA . LEU A 1 127 ? 3.632 -1.742 0.400 1.00 90.12 127 LEU A CA 1
ATOM 1025 C C . LEU A 1 127 ? 3.226 -1.610 1.872 1.00 90.12 127 LEU A C 1
ATOM 1027 O O . LEU A 1 127 ? 3.939 -1.012 2.680 1.00 90.12 127 LEU A O 1
ATOM 1031 N N . THR A 1 128 ? 2.084 -2.194 2.227 1.00 91.62 128 THR A N 1
ATOM 1032 C CA . THR A 1 128 ? 1.525 -2.093 3.578 1.00 91.62 128 THR A CA 1
ATOM 1033 C C . THR A 1 128 ? 2.301 -2.908 4.609 1.00 91.62 128 THR A C 1
ATOM 1035 O O . THR A 1 128 ? 2.517 -2.421 5.715 1.00 91.62 128 THR A O 1
ATOM 1038 N N . GLN A 1 129 ? 2.792 -4.101 4.262 1.00 88.00 129 GLN A N 1
ATOM 1039 C CA . GLN A 1 129 ? 3.642 -4.904 5.151 1.00 88.00 129 GLN A CA 1
ATOM 1040 C C . GLN A 1 129 ? 4.947 -4.190 5.518 1.00 88.00 129 GLN A C 1
ATOM 1042 O O . GLN A 1 129 ? 5.380 -4.281 6.665 1.00 88.00 129 GLN A O 1
ATOM 1047 N N . GLN A 1 130 ? 5.547 -3.461 4.573 1.00 86.62 130 GLN A N 1
ATOM 1048 C CA . GLN A 1 130 ? 6.805 -2.743 4.799 1.00 86.62 130 GLN A CA 1
ATOM 1049 C C . GLN A 1 130 ? 6.640 -1.500 5.683 1.00 86.62 130 GLN A C 1
ATOM 1051 O O . GLN A 1 130 ? 7.565 -1.125 6.398 1.00 86.62 130 GLN A O 1
ATOM 1056 N N . SER A 1 131 ? 5.477 -0.843 5.645 1.00 89.12 131 SER A N 1
ATOM 1057 C CA . SER A 1 131 ? 5.320 0.507 6.208 1.00 89.12 131 SER A CA 1
ATOM 1058 C C . SER A 1 131 ? 4.318 0.617 7.362 1.00 89.12 131 SER A C 1
ATOM 1060 O O . SER A 1 131 ? 4.423 1.555 8.155 1.00 89.12 131 SER A O 1
ATOM 1062 N N . TYR A 1 132 ? 3.401 -0.344 7.533 1.00 93.12 132 TYR A N 1
ATOM 1063 C CA . TYR A 1 132 ? 2.358 -0.256 8.562 1.00 93.12 132 TYR A CA 1
ATOM 1064 C C . TYR A 1 132 ? 2.922 -0.194 9.979 1.00 93.12 132 TYR A C 1
ATOM 1066 O O . TYR A 1 132 ? 2.504 0.651 10.761 1.00 93.12 132 TYR A O 1
ATOM 1074 N N . SER A 1 133 ? 3.886 -1.053 10.322 1.00 88.94 133 SER A N 1
ATOM 1075 C CA . SER A 1 133 ? 4.442 -1.098 11.682 1.00 88.94 133 SER A CA 1
ATOM 1076 C C . SER A 1 133 ? 5.087 0.229 12.086 1.00 88.94 133 SER A C 1
ATOM 1078 O O . SER A 1 133 ? 4.908 0.678 13.217 1.00 88.94 133 SER A O 1
ATOM 1080 N N . ALA A 1 134 ? 5.796 0.873 11.154 1.00 90.94 134 ALA A N 1
ATOM 1081 C CA . ALA A 1 134 ? 6.418 2.173 11.380 1.00 90.94 134 ALA A CA 1
ATOM 1082 C C . ALA A 1 134 ? 5.368 3.279 11.552 1.00 90.94 134 ALA A C 1
ATOM 1084 O O . ALA A 1 134 ? 5.476 4.088 12.471 1.00 90.94 134 ALA A O 1
ATOM 1085 N N . TRP A 1 135 ? 4.331 3.286 10.709 1.00 93.38 135 TRP A N 1
ATOM 1086 C CA . TRP A 1 135 ? 3.234 4.242 10.831 1.00 93.38 135 TRP A CA 1
ATOM 1087 C C . TRP A 1 135 ? 2.461 4.058 12.136 1.00 93.38 135 TRP A C 1
ATOM 1089 O O . TRP A 1 135 ? 2.306 5.023 12.881 1.00 93.38 135 TRP A O 1
ATOM 1099 N N . ARG A 1 136 ? 2.059 2.820 12.456 1.00 90.94 136 ARG A N 1
ATOM 1100 C CA . ARG A 1 136 ? 1.357 2.470 13.698 1.00 90.94 136 ARG A CA 1
ATOM 1101 C C . ARG A 1 136 ? 2.132 2.975 14.904 1.00 90.94 136 ARG A C 1
ATOM 1103 O O . ARG A 1 136 ? 1.549 3.627 15.751 1.00 90.94 136 ARG A O 1
ATOM 1110 N N . TRP A 1 137 ? 3.431 2.694 14.976 1.00 89.31 137 TRP A N 1
ATOM 1111 C CA . TRP A 1 137 ? 4.250 3.106 16.117 1.00 89.31 137 TRP A CA 1
ATOM 1112 C C . TRP A 1 137 ? 4.274 4.628 16.329 1.00 89.31 137 TRP A C 1
ATOM 1114 O O . TRP A 1 137 ? 4.405 5.091 17.455 1.00 89.31 137 TRP A O 1
ATOM 1124 N N . GLN A 1 138 ? 4.132 5.410 15.257 1.00 89.00 138 GLN A N 1
ATOM 1125 C CA . GLN A 1 138 ? 4.094 6.872 15.329 1.00 89.00 138 GLN A CA 1
ATOM 1126 C C . GLN A 1 138 ? 2.696 7.446 15.603 1.00 89.00 138 GLN A C 1
ATOM 1128 O O . GLN A 1 138 ? 2.604 8.610 15.984 1.00 89.00 138 GLN A O 1
ATOM 1133 N N . HIS A 1 139 ? 1.628 6.681 15.354 1.00 86.00 139 HIS A N 1
ATOM 1134 C CA . HIS A 1 139 ? 0.259 7.211 15.296 1.00 86.00 139 HIS A CA 1
ATOM 1135 C C . HIS A 1 139 ? -0.722 6.532 16.250 1.00 86.00 139 HIS A C 1
ATOM 1137 O O . HIS A 1 139 ? -1.768 7.120 16.488 1.00 86.00 139 HIS A O 1
ATOM 1143 N N . LEU A 1 140 ? -0.409 5.340 16.766 1.00 85.38 140 LEU A N 1
ATOM 1144 C CA . LEU A 1 140 ? -1.255 4.593 17.696 1.00 85.38 140 LEU A CA 1
ATOM 1145 C C . LEU A 1 140 ? -0.511 4.340 19.002 1.00 85.38 140 LEU A C 1
ATOM 1147 O O . LEU A 1 140 ? 0.674 3.988 18.996 1.00 85.38 140 LEU A O 1
ATOM 1151 N N . ASP A 1 141 ? -1.229 4.464 20.110 1.00 76.62 141 ASP A N 1
ATOM 1152 C CA . ASP A 1 141 ? -0.770 3.981 21.409 1.00 76.62 141 ASP A CA 1
ATOM 1153 C C . ASP A 1 141 ? -0.915 2.446 21.545 1.00 76.62 141 ASP A C 1
ATOM 1155 O O . ASP A 1 141 ? -1.328 1.735 20.618 1.00 76.62 141 ASP A O 1
ATOM 1159 N N . ASP A 1 142 ? -0.534 1.895 22.704 1.00 68.50 142 ASP A N 1
ATOM 1160 C CA . ASP A 1 142 ? -0.653 0.455 22.984 1.00 68.50 142 ASP A CA 1
ATOM 1161 C C . ASP A 1 142 ? -2.114 -0.040 22.956 1.00 68.50 142 ASP A C 1
ATOM 1163 O O . ASP A 1 142 ? -2.357 -1.231 22.742 1.00 68.50 142 ASP A O 1
ATOM 1167 N N . GLU A 1 143 ? -3.088 0.863 23.104 1.00 69.12 143 GLU A N 1
ATOM 1168 C CA . GLU A 1 143 ? -4.523 0.575 23.044 1.00 69.12 143 GLU A CA 1
ATOM 1169 C C . GLU A 1 143 ? -5.081 0.649 21.609 1.00 69.12 143 GLU A C 1
ATOM 1171 O O . GLU A 1 143 ? -6.201 0.199 21.356 1.00 69.12 143 GLU A O 1
ATOM 1176 N N . GLY A 1 144 ? -4.275 1.095 20.638 1.00 61.16 144 GLY A N 1
ATOM 1177 C CA . GLY A 1 144 ? -4.663 1.195 19.230 1.00 61.16 144 GLY A CA 1
ATOM 1178 C C . GLY A 1 144 ? -5.532 2.413 18.919 1.00 61.16 144 GLY A C 1
ATOM 1179 O O . GLY A 1 144 ? -6.292 2.360 17.947 1.00 61.16 144 GLY A O 1
ATOM 1180 N N . ASN A 1 145 ? -5.443 3.453 19.752 1.00 59.16 145 ASN A N 1
ATOM 1181 C CA . ASN A 1 145 ? -6.207 4.692 19.645 1.00 59.16 145 ASN A CA 1
ATOM 1182 C C . ASN A 1 145 ? -5.361 5.837 19.071 1.00 59.16 145 ASN A C 1
ATOM 1184 O O . ASN A 1 145 ? -4.128 5.845 19.300 1.00 59.16 145 ASN A O 1
#

Sequence (145 aa):
MTVIDPVLSSSRPTPNLSRSTPNMHPEVCWWKAEQFENWLKTPEVMATVQTTEIYLENENGDSISMKELTEIRTTVHSAWAELVNQRLAPQVWGQLAASGRQLFHSIVESKHPVLMYDNDHWKVKHLTQQSYSAWRWQHLDDEGN

pLDDT: mean 81.6, std 16.57, range [35.31, 97.44]

Secondary structure (DSSP, 8-state):
---------------------TTT-TTS----HHHHHHHTTSHHHHTS---TTTT-B-TTSPBPPHHHHHHHHHHHHHHHHHHHHTT---SSGGG--HHHHHHHHHHHHHH-GGGGSSSTTHHHHHHHHHHHHHHHHHH--TT--